Protein AF-A0A845ZLM8-F1 (afdb_monomer)

pLDDT: mean 96.22, std 3.44, range [77.62, 98.69]

Sequence (94 aa):
EVFGSAGNIAVSNNTPHRAVLSDADGVHGALPLHFFLERYMDAYVAEMEAFIQAIAHDGPVPATGLDGRIPVVMGLAAWQSHRENRPVKLSEIA

Mean predicted aligned error: 3.94 Å

Nearest PDB structures (foldseek):
  3ezy-assembly1_B  TM=9.313E-01  e=1.778E-05  Thermotoga maritima
  3ezy-assembly1_C  TM=9.359E-01  e=2.337E-05  Thermotoga maritima
  4hkt-assembly1_D  TM=9.231E-01  e=2.777E-03  Sinorhizobium meliloti 1021
  4l8v-assembly1_A  TM=7.742E-01  e=1.207E+00  Bacillus subtilis subsp. subtilis str. 168
  6vmz-assembly1_F  TM=3.035E-01  e=5.416E+00  Influenza A virus (A/chicken/Vietnam/30/2003(H5N1))

Foldseek 3Di:
DDADPVGDDDDDADFPDADWDQDPVGIDGGDGDDDVCVRCVVVVVVQVVQVVVCVVVVHDRPADVVNVVVVVLVVVQVVVCVVVVHHGDSVVGD

Structure (mmCIF, N/CA/C/O backbone):
data_AF-A0A845ZLM8-F1
#
_entry.id   AF-A0A845ZLM8-F1
#
loop_
_atom_site.group_PDB
_atom_site.id
_atom_site.type_symbol
_atom_site.label_atom_id
_atom_site.label_alt_id
_atom_site.label_comp_id
_atom_site.label_asym_id
_atom_site.label_entity_id
_atom_site.label_seq_id
_atom_site.pdbx_PDB_ins_code
_atom_site.Cartn_x
_atom_site.Cartn_y
_atom_site.Cartn_z
_atom_site.occupancy
_atom_site.B_iso_or_equiv
_atom_site.auth_seq_id
_atom_site.auth_comp_id
_atom_site.auth_asym_id
_atom_site.auth_atom_id
_atom_site.pdbx_PDB_model_num
ATOM 1 N N . GLU A 1 1 ? -0.857 8.202 -4.463 1.00 96.25 1 GLU A N 1
ATOM 2 C CA . GLU A 1 1 ? -0.495 9.632 -4.440 1.00 96.25 1 GLU A CA 1
ATOM 3 C C . GLU A 1 1 ? -0.842 10.184 -3.070 1.00 96.25 1 GLU A C 1
ATOM 5 O O . GLU A 1 1 ? -1.869 9.788 -2.527 1.00 96.25 1 GLU A O 1
ATOM 10 N N . VAL A 1 2 ? 0.007 11.039 -2.506 1.00 97.81 2 VAL A N 1
ATOM 11 C CA . VAL A 1 2 ? -0.266 11.762 -1.262 1.00 97.81 2 VAL A CA 1
ATOM 12 C C . VAL A 1 2 ? 0.095 13.226 -1.487 1.00 97.81 2 VAL A C 1
ATOM 14 O O . VAL A 1 2 ? 1.266 13.559 -1.658 1.00 97.81 2 VAL A O 1
ATOM 17 N N . PHE A 1 3 ? -0.920 14.089 -1.486 1.00 98.19 3 PHE A N 1
ATOM 18 C CA . PHE A 1 3 ? -0.780 15.542 -1.568 1.00 98.19 3 PHE A CA 1
ATOM 19 C C . PHE A 1 3 ? -0.919 16.162 -0.174 1.00 98.19 3 PHE A C 1
ATOM 21 O O . PHE A 1 3 ? -1.843 15.833 0.569 1.00 98.19 3 PHE A O 1
ATOM 28 N N . GLY A 1 4 ? -0.005 17.063 0.181 1.00 98.06 4 GLY A N 1
ATOM 29 C CA . GLY A 1 4 ? 0.036 17.735 1.475 1.00 98.06 4 GLY A CA 1
ATOM 30 C C . GLY A 1 4 ? 0.534 19.175 1.372 1.00 98.06 4 GLY A C 1
ATOM 31 O O . GLY A 1 4 ? 0.909 19.658 0.306 1.00 98.06 4 GLY A O 1
ATOM 32 N N . SER A 1 5 ? 0.561 19.872 2.510 1.00 98.06 5 SER A N 1
ATOM 33 C CA . SER A 1 5 ? 0.889 21.306 2.582 1.00 98.06 5 SER A CA 1
ATOM 34 C C . SER A 1 5 ? 2.271 21.673 2.032 1.00 98.06 5 SER A C 1
ATOM 36 O O . SER A 1 5 ? 2.473 22.809 1.616 1.00 98.06 5 SER A O 1
ATOM 38 N N . ALA A 1 6 ? 3.211 20.726 2.020 1.00 97.94 6 ALA A N 1
ATOM 39 C CA . ALA A 1 6 ? 4.578 20.921 1.545 1.00 97.94 6 ALA A CA 1
ATOM 40 C C . ALA A 1 6 ? 4.850 20.321 0.150 1.00 97.94 6 ALA A C 1
ATOM 42 O O . ALA A 1 6 ? 5.983 20.389 -0.321 1.00 97.94 6 ALA A O 1
ATOM 43 N N . GLY A 1 7 ? 3.854 19.721 -0.511 1.00 98.06 7 GLY A N 1
ATOM 44 C CA . GLY A 1 7 ? 4.023 19.128 -1.840 1.00 98.06 7 GLY A CA 1
ATOM 45 C C . GLY A 1 7 ? 3.290 17.801 -2.032 1.00 98.06 7 GLY A C 1
ATOM 46 O O . GLY A 1 7 ? 2.327 17.493 -1.336 1.00 98.06 7 GLY A O 1
ATOM 47 N N . ASN A 1 8 ? 3.746 17.020 -3.010 1.00 98.25 8 ASN A N 1
ATOM 48 C CA . ASN A 1 8 ? 3.130 15.764 -3.436 1.00 98.25 8 ASN A CA 1
ATOM 49 C C . ASN A 1 8 ? 4.191 14.666 -3.579 1.00 98.25 8 ASN A C 1
ATOM 51 O O . ASN A 1 8 ? 5.279 14.929 -4.094 1.00 98.25 8 ASN A O 1
ATOM 55 N N . ILE A 1 9 ? 3.846 13.439 -3.184 1.00 98.25 9 ILE A N 1
ATOM 56 C CA . ILE A 1 9 ? 4.552 12.225 -3.597 1.00 98.25 9 ILE A CA 1
ATOM 57 C C . ILE A 1 9 ? 3.613 11.232 -4.300 1.00 98.25 9 ILE A C 1
ATOM 59 O O . ILE A 1 9 ? 2.522 10.899 -3.824 1.00 98.25 9 ILE A O 1
ATOM 63 N N . ALA A 1 10 ? 4.077 10.687 -5.424 1.00 97.94 10 ALA A N 1
ATOM 64 C CA . ALA A 1 10 ? 3.397 9.643 -6.179 1.00 97.94 10 ALA A CA 1
ATOM 65 C C . ALA A 1 10 ? 4.371 8.517 -6.541 1.00 97.94 10 ALA A C 1
ATOM 67 O O . ALA A 1 10 ? 5.556 8.752 -6.770 1.00 97.94 10 ALA A O 1
ATOM 68 N N . VAL A 1 11 ? 3.851 7.290 -6.604 1.00 96.19 11 VAL A N 1
ATOM 69 C CA . VAL A 1 11 ? 4.589 6.102 -7.044 1.00 96.19 11 VAL A CA 1
ATOM 70 C C . VAL A 1 11 ? 3.894 5.575 -8.291 1.00 96.19 11 VAL A C 1
ATOM 72 O O . VAL A 1 11 ? 2.722 5.202 -8.234 1.00 96.19 11 VAL A O 1
ATOM 75 N N . SER A 1 12 ? 4.603 5.590 -9.416 1.00 94.94 12 SER A N 1
ATOM 76 C CA . SER A 1 12 ? 4.092 5.106 -10.701 1.00 94.94 12 SER A CA 1
ATOM 77 C C . SER A 1 12 ? 4.088 3.577 -10.772 1.00 94.94 12 SER A C 1
ATOM 79 O O . SER A 1 12 ? 4.744 2.899 -9.981 1.00 94.94 12 SER A O 1
ATOM 81 N N . ASN A 1 13 ? 3.363 3.025 -11.747 1.00 93.75 13 ASN A N 1
ATOM 82 C CA . ASN A 1 13 ? 3.399 1.591 -12.021 1.00 93.75 13 ASN A CA 1
ATOM 83 C C . ASN A 1 13 ? 4.807 1.118 -12.400 1.00 93.75 13 ASN A C 1
ATOM 85 O O . ASN A 1 13 ? 5.532 1.800 -13.124 1.00 93.75 13 ASN A O 1
ATOM 89 N N . ASN A 1 14 ? 5.147 -0.094 -11.960 1.00 93.00 14 ASN A N 1
ATOM 90 C CA . ASN A 1 14 ? 6.345 -0.783 -12.418 1.00 93.00 14 ASN A CA 1
ATOM 91 C C . ASN A 1 14 ? 6.113 -1.307 -13.834 1.00 93.00 14 ASN A C 1
ATOM 93 O O . ASN A 1 14 ? 5.076 -1.913 -14.113 1.00 93.00 14 ASN A O 1
ATOM 97 N N . THR A 1 15 ? 7.104 -1.124 -14.695 1.00 94.62 15 THR A N 1
ATOM 98 C CA . THR A 1 15 ? 7.152 -1.688 -16.041 1.00 94.62 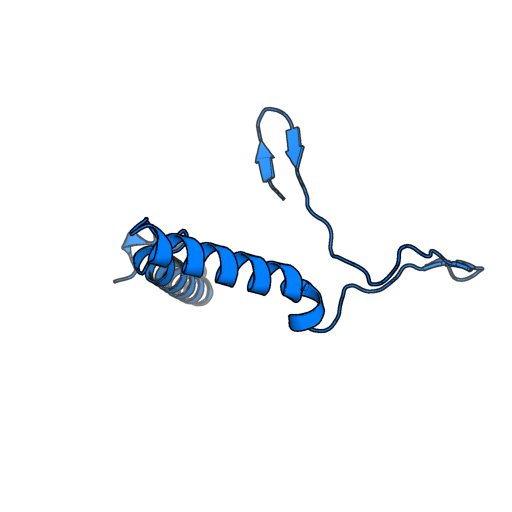15 THR A CA 1
ATOM 99 C C . THR A 1 15 ? 8.352 -2.633 -16.155 1.00 94.62 15 THR A C 1
ATOM 101 O O . THR A 1 15 ? 9.356 -2.426 -15.467 1.00 94.62 15 THR A O 1
ATOM 104 N N . PRO A 1 16 ? 8.294 -3.661 -17.019 1.00 93.31 16 PRO A N 1
ATOM 105 C CA . PRO A 1 16 ? 9.392 -4.619 -17.180 1.00 93.31 16 PRO A CA 1
ATOM 106 C C . PRO A 1 16 ? 10.667 -3.975 -17.743 1.00 93.31 16 PRO A C 1
ATOM 108 O O . PRO A 1 16 ? 11.771 -4.460 -17.515 1.00 93.31 16 PRO A O 1
ATOM 111 N N . HIS A 1 17 ? 10.531 -2.870 -18.477 1.00 93.25 17 HIS A N 1
ATOM 112 C CA . HIS A 1 17 ? 11.646 -2.086 -18.993 1.00 93.25 17 HIS A CA 1
ATOM 113 C C . HIS A 1 17 ? 11.270 -0.609 -19.134 1.00 93.25 17 HIS A C 1
ATOM 115 O O . HIS A 1 17 ? 10.102 -0.226 -19.039 1.00 93.25 17 HIS A O 1
ATOM 121 N N . ARG A 1 18 ? 12.282 0.225 -19.399 1.00 95.69 18 ARG A N 1
ATOM 122 C CA . ARG A 1 18 ? 12.142 1.676 -19.625 1.00 95.69 18 ARG A CA 1
ATOM 123 C C . ARG A 1 18 ? 12.294 2.095 -21.089 1.00 95.69 18 ARG A C 1
ATOM 125 O O . ARG A 1 18 ? 12.406 3.283 -21.366 1.00 95.69 18 ARG A O 1
ATOM 132 N N . ALA A 1 19 ? 12.350 1.134 -22.013 1.00 97.00 19 ALA A N 1
ATOM 133 C CA . ALA A 1 19 ? 12.421 1.440 -23.438 1.00 97.00 19 ALA A CA 1
ATOM 134 C C . ALA A 1 19 ? 11.207 2.265 -23.892 1.00 97.00 19 ALA A C 1
ATOM 136 O O . ALA A 1 19 ? 10.080 2.005 -23.464 1.00 97.00 19 ALA A O 1
ATOM 137 N N . VAL A 1 20 ? 11.478 3.229 -24.768 1.00 97.62 20 VAL A N 1
ATOM 138 C CA . VAL A 1 20 ? 10.493 4.085 -25.425 1.00 97.62 20 VAL A CA 1
ATOM 139 C C . VAL A 1 20 ? 10.723 3.974 -26.926 1.00 97.62 20 VAL A C 1
ATOM 141 O O . VAL A 1 20 ? 11.860 4.111 -27.381 1.00 97.62 20 VAL A O 1
ATOM 144 N N . LEU A 1 21 ? 9.657 3.715 -27.678 1.00 97.75 21 LEU A N 1
ATOM 145 C CA . LEU A 1 21 ? 9.662 3.736 -29.138 1.00 97.75 21 LEU A CA 1
ATOM 146 C C . LEU A 1 21 ? 8.938 4.996 -29.607 1.00 97.75 21 LEU A C 1
ATOM 148 O O . LEU A 1 21 ? 7.807 5.232 -29.197 1.00 97.75 21 LEU A O 1
ATOM 152 N N . SER A 1 22 ?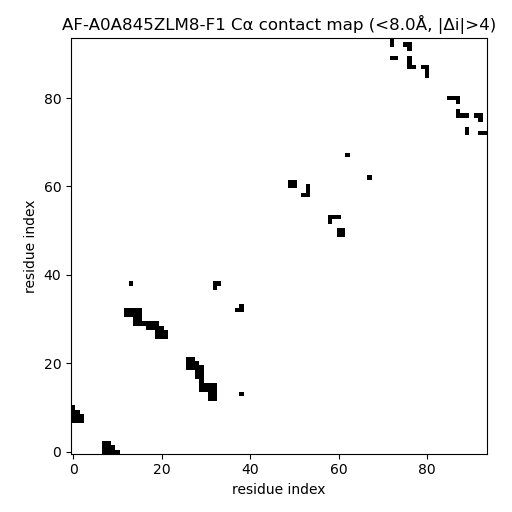 9.579 5.767 -30.480 1.00 98.31 22 SER A N 1
ATOM 153 C CA . SER A 1 22 ? 8.947 6.890 -31.171 1.00 98.31 22 SER A CA 1
ATOM 154 C C . SER A 1 22 ? 8.882 6.575 -32.660 1.00 98.31 22 SER A C 1
ATOM 156 O O . SER A 1 22 ? 9.925 6.401 -33.293 1.00 98.31 22 SER A O 1
ATOM 158 N N . ASP A 1 23 ? 7.676 6.504 -33.211 1.00 98.00 23 ASP A N 1
ATOM 159 C CA . ASP A 1 23 ? 7.420 6.247 -34.629 1.00 98.00 23 ASP A CA 1
ATOM 160 C C . ASP A 1 23 ? 6.389 7.239 -35.197 1.00 98.00 23 ASP A C 1
ATOM 162 O O . ASP A 1 23 ? 6.065 8.249 -34.570 1.00 98.00 23 ASP A O 1
ATOM 166 N N . ALA A 1 24 ? 5.928 7.001 -36.427 1.00 98.25 24 ALA A N 1
ATOM 167 C CA . ALA A 1 24 ? 4.951 7.867 -37.084 1.00 98.25 24 ALA A CA 1
ATOM 168 C C . ALA A 1 24 ? 3.574 7.866 -36.391 1.00 98.25 24 ALA A C 1
ATOM 170 O O . ALA A 1 24 ? 2.808 8.810 -36.584 1.00 98.25 24 ALA A O 1
ATOM 171 N N . ASP A 1 25 ? 3.280 6.843 -35.585 1.00 97.88 25 ASP A N 1
ATOM 172 C CA . ASP A 1 25 ? 1.989 6.635 -34.931 1.00 97.88 25 ASP A CA 1
ATOM 173 C C . ASP A 1 25 ? 1.987 7.113 -33.467 1.00 97.88 25 ASP A C 1
ATOM 175 O O . ASP A 1 25 ? 0.920 7.317 -32.884 1.00 97.88 25 ASP A O 1
ATOM 179 N N . GLY A 1 26 ? 3.160 7.347 -32.865 1.00 98.00 26 GLY A N 1
ATOM 180 C CA . GLY A 1 26 ? 3.269 8.018 -31.573 1.00 98.00 26 GLY A CA 1
ATOM 181 C C . GLY A 1 26 ? 4.496 7.645 -30.746 1.00 98.00 26 GLY A C 1
ATOM 182 O O . GLY A 1 26 ? 5.542 7.251 -31.258 1.00 98.00 26 GLY A O 1
ATOM 183 N N . VAL A 1 27 ? 4.354 7.826 -29.429 1.00 97.31 27 VAL A N 1
ATOM 184 C CA . VAL A 1 27 ? 5.360 7.476 -28.420 1.00 97.31 27 VAL A CA 1
ATOM 185 C C . VAL A 1 27 ? 4.820 6.332 -27.573 1.00 97.31 27 VAL A C 1
ATOM 187 O O . VAL A 1 27 ? 3.813 6.482 -26.880 1.00 97.31 27 VAL A O 1
ATOM 190 N N . HIS A 1 28 ? 5.513 5.201 -27.606 1.00 97.25 28 HIS A N 1
ATOM 191 C CA . HIS A 1 28 ? 5.081 3.945 -27.007 1.00 97.25 28 HIS A CA 1
ATOM 192 C C . HIS A 1 28 ? 6.013 3.551 -25.867 1.00 97.25 28 HIS A C 1
ATOM 194 O O . HIS A 1 28 ? 7.238 3.583 -26.006 1.00 97.25 28 HIS A O 1
ATOM 200 N N . GLY A 1 29 ? 5.427 3.160 -24.739 1.00 96.38 29 GLY A N 1
ATOM 201 C CA . GLY A 1 29 ? 6.141 2.667 -23.567 1.00 96.38 29 GLY A CA 1
ATOM 202 C C . GLY A 1 29 ? 5.702 1.259 -23.186 1.00 96.38 29 GLY A C 1
ATOM 203 O O . GLY A 1 29 ? 4.701 0.736 -23.675 1.00 96.38 29 GLY A O 1
ATOM 204 N N . ALA A 1 30 ? 6.458 0.648 -22.281 1.00 95.25 30 ALA A N 1
ATOM 205 C CA . ALA A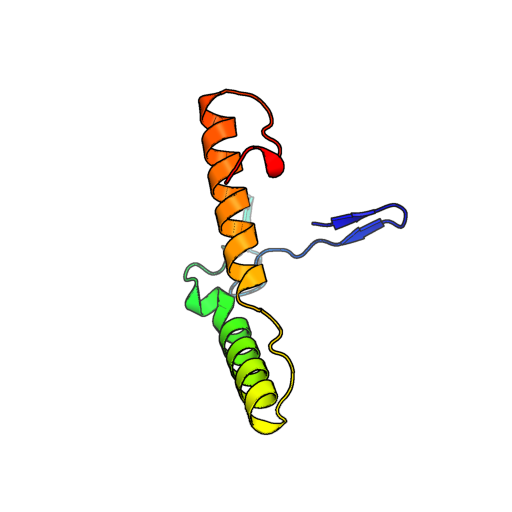 1 30 ? 6.103 -0.641 -21.711 1.00 95.25 30 ALA A CA 1
ATOM 206 C C . ALA A 1 30 ? 4.775 -0.578 -20.938 1.00 95.25 30 ALA A C 1
ATOM 208 O O . ALA A 1 30 ? 4.510 0.379 -20.208 1.00 95.25 30 ALA A O 1
ATOM 209 N N . LEU A 1 31 ? 3.982 -1.644 -21.040 1.00 94.62 31 LEU A N 1
ATOM 210 C CA . LEU A 1 31 ? 2.823 -1.845 -20.175 1.00 94.62 31 LEU A CA 1
ATOM 211 C C . LEU A 1 31 ? 3.269 -2.131 -18.727 1.00 94.62 31 LEU A C 1
ATOM 213 O O . LEU A 1 31 ? 4.390 -2.608 -18.511 1.00 94.62 31 LEU A O 1
ATOM 217 N N . PRO A 1 32 ? 2.412 -1.866 -17.723 1.00 94.31 32 PRO A N 1
ATOM 218 C CA . PRO A 1 32 ? 2.659 -2.306 -16.355 1.00 94.31 32 PRO A CA 1
ATOM 219 C C . PRO A 1 32 ? 2.896 -3.818 -16.261 1.00 94.31 32 PRO A C 1
ATOM 221 O O . PRO A 1 32 ? 2.405 -4.581 -17.093 1.00 94.31 32 PRO A O 1
ATOM 224 N N . LEU A 1 33 ? 3.608 -4.252 -15.217 1.00 91.75 33 LEU A N 1
ATOM 225 C CA . LEU A 1 33 ? 3.733 -5.676 -14.889 1.00 91.75 33 LEU A CA 1
ATOM 226 C C . LEU A 1 33 ? 2.343 -6.322 -14.797 1.00 91.75 33 LEU A C 1
ATOM 228 O O . LEU A 1 33 ? 1.470 -5.830 -14.080 1.00 91.75 33 LEU A O 1
ATOM 232 N N . HIS A 1 34 ? 2.148 -7.402 -15.551 1.00 84.69 34 HIS A N 1
ATOM 233 C CA . HIS A 1 34 ? 0.830 -7.992 -15.771 1.00 84.69 34 HIS A CA 1
ATOM 234 C C . HIS A 1 34 ? 0.404 -8.902 -14.617 1.00 84.69 34 HIS A C 1
ATOM 236 O O . HIS A 1 34 ? -0.757 -8.885 -14.209 1.00 84.69 34 HIS A O 1
ATOM 242 N N . PHE A 1 35 ? 1.329 -9.707 -14.086 1.00 89.38 35 PHE A N 1
ATOM 243 C CA . PHE A 1 35 ? 1.004 -10.688 -13.060 1.00 89.38 35 PHE A CA 1
ATOM 244 C C . PHE A 1 35 ? 1.364 -10.188 -11.661 1.00 89.38 35 PHE A C 1
ATOM 246 O O . PHE A 1 35 ? 2.439 -9.635 -11.428 1.00 89.38 35 PHE A O 1
ATOM 253 N N . PHE A 1 36 ? 0.463 -10.396 -10.699 1.00 86.00 36 PHE A N 1
ATOM 254 C CA . PHE A 1 36 ? 0.630 -9.856 -9.349 1.00 86.00 36 PHE A CA 1
ATOM 255 C C . PHE A 1 36 ? 1.888 -10.394 -8.653 1.00 86.00 36 PHE A C 1
ATOM 257 O O . PHE A 1 36 ? 2.533 -9.641 -7.931 1.00 86.00 36 PHE A O 1
ATOM 264 N N . LEU A 1 37 ? 2.278 -11.654 -8.903 1.00 85.88 37 LEU A N 1
ATOM 265 C CA . LEU A 1 37 ? 3.517 -12.201 -8.342 1.00 85.88 37 LEU A CA 1
ATOM 266 C C . LEU A 1 37 ? 4.743 -11.462 -8.873 1.00 85.88 37 LEU A C 1
ATOM 268 O O . LEU A 1 37 ? 5.614 -11.112 -8.091 1.00 85.88 37 LEU A O 1
ATOM 272 N N . GLU A 1 38 ? 4.800 -11.155 -10.169 1.00 86.06 38 GLU A N 1
ATOM 273 C CA . GLU A 1 38 ? 5.905 -10.373 -10.742 1.00 86.06 38 GLU A CA 1
ATOM 274 C C . GLU A 1 38 ? 5.935 -8.959 -10.158 1.00 86.06 38 GLU A C 1
ATOM 276 O O . GLU A 1 38 ? 6.996 -8.397 -9.900 1.00 86.06 38 GLU A O 1
ATOM 281 N N . ARG A 1 39 ? 4.755 -8.382 -9.909 1.00 92.75 39 ARG A N 1
ATOM 282 C CA . ARG A 1 39 ? 4.626 -7.044 -9.334 1.00 92.75 39 ARG A CA 1
ATOM 283 C C . ARG A 1 39 ? 5.013 -6.977 -7.856 1.00 92.75 39 ARG A C 1
ATOM 285 O O . ARG A 1 39 ? 5.490 -5.923 -7.428 1.00 92.75 39 ARG A O 1
ATOM 292 N N . TYR A 1 40 ? 4.761 -8.033 -7.086 1.00 95.88 40 TYR A N 1
ATOM 293 C CA . TYR A 1 40 ? 4.828 -8.016 -5.622 1.00 95.88 40 TYR A CA 1
ATOM 294 C C . TYR A 1 40 ? 5.773 -9.061 -5.020 1.00 95.88 40 TYR A C 1
ATOM 296 O O . TYR A 1 40 ? 5.758 -9.235 -3.807 1.00 95.88 40 TYR A O 1
ATOM 304 N N . MET A 1 41 ? 6.625 -9.718 -5.815 1.00 94.31 41 MET A N 1
ATOM 305 C CA . MET A 1 41 ? 7.595 -10.697 -5.302 1.00 94.31 41 MET A CA 1
ATOM 306 C C . MET A 1 41 ? 8.437 -10.114 -4.162 1.00 94.31 41 MET A C 1
ATOM 308 O O . MET A 1 41 ? 8.488 -10.688 -3.078 1.00 94.31 41 MET A O 1
ATOM 312 N N . ASP A 1 42 ? 9.004 -8.924 -4.372 1.00 94.94 42 ASP A N 1
ATOM 313 C CA . ASP A 1 42 ? 9.803 -8.231 -3.355 1.00 94.94 42 ASP A CA 1
ATOM 314 C C . ASP A 1 42 ? 8.979 -7.893 -2.103 1.00 94.94 42 ASP A C 1
ATOM 316 O O . ASP A 1 42 ? 9.497 -7.916 -0.990 1.00 94.94 42 ASP A O 1
ATOM 320 N N . ALA A 1 43 ? 7.680 -7.614 -2.266 1.00 96.31 43 ALA A N 1
ATOM 321 C CA . ALA A 1 43 ? 6.789 -7.340 -1.144 1.00 96.31 43 ALA A CA 1
ATOM 322 C C . ALA A 1 43 ? 6.521 -8.604 -0.312 1.00 96.31 43 ALA A C 1
ATOM 324 O O . ALA A 1 43 ? 6.556 -8.526 0.911 1.00 96.31 43 ALA A O 1
ATOM 325 N N . TYR A 1 44 ? 6.320 -9.763 -0.951 1.00 96.00 44 TYR A N 1
ATOM 326 C CA . TYR A 1 44 ? 6.174 -11.042 -0.246 1.00 96.00 44 TYR A CA 1
ATOM 327 C C . TYR A 1 44 ? 7.454 -11.450 0.485 1.00 96.00 44 TYR A C 1
ATOM 329 O O . TYR A 1 44 ? 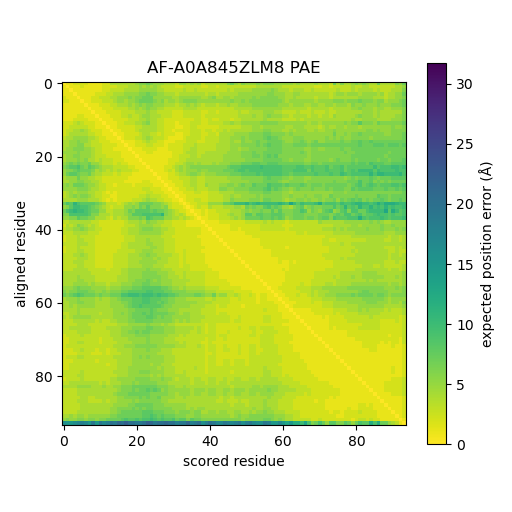7.387 -11.944 1.609 1.00 96.00 44 TYR A O 1
ATOM 337 N N . VAL A 1 45 ? 8.622 -11.226 -0.126 1.00 97.38 45 VAL A N 1
ATOM 338 C CA . VAL A 1 45 ? 9.914 -11.457 0.537 1.00 97.38 45 VAL A CA 1
ATOM 339 C C . VAL A 1 45 ? 10.028 -10.578 1.783 1.00 97.38 45 VAL A C 1
ATOM 341 O O . VAL A 1 45 ? 10.256 -11.102 2.871 1.00 97.38 45 VAL A O 1
ATOM 344 N N . ALA A 1 46 ? 9.781 -9.272 1.653 1.00 97.62 46 ALA A N 1
ATOM 345 C CA . ALA A 1 46 ? 9.853 -8.335 2.772 1.00 97.62 46 ALA A CA 1
ATOM 346 C C . ALA A 1 46 ? 8.830 -8.646 3.883 1.00 97.62 46 ALA A C 1
ATOM 348 O O . ALA A 1 46 ? 9.146 -8.535 5.067 1.00 97.62 46 ALA A O 1
ATOM 349 N N . GLU A 1 47 ? 7.611 -9.058 3.523 1.00 97.69 47 GLU A N 1
ATOM 350 C CA . GLU A 1 47 ? 6.580 -9.487 4.476 1.00 97.69 47 GLU A CA 1
ATOM 351 C C . GLU A 1 47 ? 7.040 -10.708 5.282 1.00 97.69 47 GLU A C 1
ATOM 353 O O . GLU A 1 47 ? 6.979 -10.702 6.515 1.00 97.69 47 GLU A O 1
ATOM 358 N N . MET A 1 48 ? 7.551 -11.736 4.599 1.00 97.75 48 MET A N 1
ATOM 359 C CA . MET A 1 48 ? 8.038 -12.956 5.242 1.00 97.75 48 MET A CA 1
ATOM 360 C C . MET A 1 48 ? 9.247 -12.689 6.136 1.00 97.75 48 MET A C 1
ATOM 362 O O . MET A 1 48 ? 9.301 -13.202 7.254 1.00 97.75 48 MET A O 1
ATOM 366 N N . GLU A 1 49 ? 10.193 -11.865 5.683 1.00 97.88 49 GLU A N 1
ATOM 367 C CA . GLU A 1 49 ? 11.327 -11.428 6.499 1.00 97.88 49 GLU A CA 1
ATOM 368 C C . GLU A 1 49 ? 10.846 -10.731 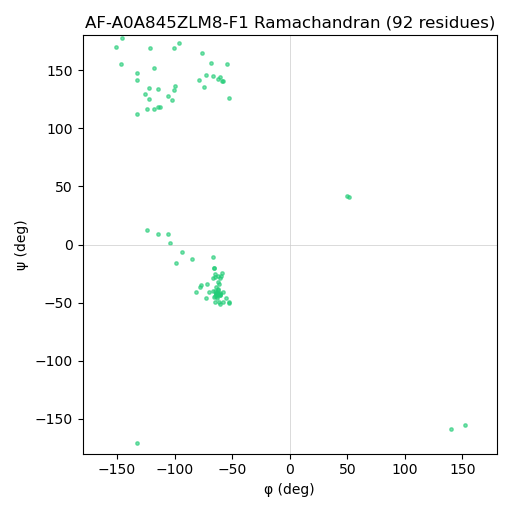7.772 1.00 97.88 49 GLU A C 1
ATOM 370 O O . GLU A 1 49 ? 11.260 -11.108 8.868 1.00 97.88 49 GLU A O 1
ATOM 375 N N . ALA A 1 50 ? 9.927 -9.769 7.657 1.00 97.88 50 ALA A N 1
ATOM 376 C CA . ALA A 1 50 ? 9.409 -9.039 8.808 1.00 97.88 50 ALA A CA 1
ATOM 377 C C . ALA A 1 50 ? 8.681 -9.956 9.805 1.00 97.88 50 ALA A C 1
ATOM 379 O O . ALA A 1 50 ? 8.850 -9.815 11.017 1.00 97.88 50 ALA A O 1
ATOM 380 N N . PHE A 1 51 ? 7.915 -10.931 9.311 1.00 97.75 51 PHE A N 1
ATOM 381 C CA . PHE A 1 51 ? 7.245 -11.916 10.157 1.00 97.75 51 PHE A CA 1
ATOM 382 C C . PHE A 1 51 ? 8.238 -12.826 10.894 1.00 97.75 51 PHE A C 1
ATOM 384 O O . PHE A 1 51 ? 8.117 -13.029 12.103 1.00 97.75 51 PHE A O 1
ATOM 391 N N . ILE A 1 52 ? 9.260 -13.330 10.194 1.00 98.12 52 ILE A N 1
ATOM 392 C CA . ILE A 1 52 ? 10.323 -14.147 10.794 1.00 98.12 52 ILE A CA 1
ATOM 393 C C . ILE A 1 52 ? 11.071 -13.350 11.867 1.00 98.12 52 ILE A C 1
ATOM 395 O O . ILE A 1 52 ? 11.345 -13.881 12.942 1.00 98.12 52 ILE A O 1
ATOM 399 N N . GLN A 1 53 ? 11.370 -12.074 11.607 1.00 98.12 53 GLN A N 1
ATOM 400 C CA . GLN A 1 53 ? 12.028 -11.196 12.575 1.00 98.12 53 GLN A CA 1
ATOM 401 C C . GLN A 1 53 ? 11.188 -10.992 13.838 1.00 98.12 53 GLN A C 1
ATOM 403 O O . GLN A 1 53 ? 11.739 -11.055 14.938 1.00 98.12 53 GLN A O 1
ATOM 408 N N . ALA A 1 54 ? 9.873 -10.799 13.689 1.00 98.12 54 ALA A N 1
ATOM 409 C CA . ALA A 1 54 ? 8.954 -10.677 14.818 1.00 98.12 54 ALA A CA 1
ATOM 410 C C . ALA A 1 54 ? 8.949 -11.949 15.682 1.00 98.12 54 ALA A C 1
ATOM 412 O O . ALA A 1 54 ? 9.048 -11.853 16.901 1.00 98.12 54 ALA A O 1
ATOM 413 N N . ILE A 1 55 ? 8.934 -13.138 15.067 1.00 97.88 55 ILE A N 1
ATOM 414 C CA . ILE A 1 55 ? 9.016 -14.412 15.801 1.00 97.88 55 ILE A CA 1
ATOM 415 C C . ILE A 1 55 ? 10.365 -14.561 16.512 1.00 97.88 55 ILE A C 1
ATOM 417 O O . ILE A 1 55 ? 10.406 -14.889 17.695 1.00 97.88 55 ILE A O 1
ATOM 421 N N . ALA A 1 56 ? 11.471 -14.343 15.798 1.00 98.44 56 ALA A N 1
ATOM 422 C CA . ALA A 1 56 ? 12.816 -14.603 16.310 1.00 98.44 56 ALA A CA 1
ATOM 423 C C . ALA A 1 56 ? 13.176 -13.742 17.532 1.00 98.44 56 ALA A C 1
ATOM 425 O O . ALA A 1 56 ? 13.990 -14.158 18.355 1.00 98.44 56 ALA A O 1
ATOM 426 N N . HIS A 1 57 ? 12.569 -12.5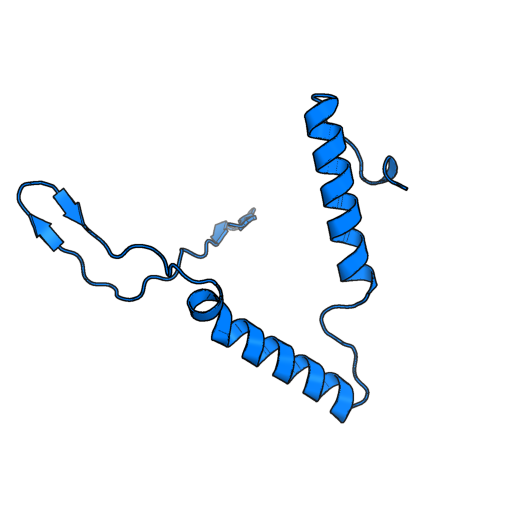60 17.647 1.00 97.94 57 HIS A N 1
ATOM 427 C CA . HIS A 1 57 ? 12.864 -11.583 18.694 1.00 97.94 57 HIS A CA 1
ATOM 428 C C . HIS A 1 57 ? 11.699 -11.342 19.660 1.00 97.94 57 HIS A C 1
ATOM 430 O O . HIS A 1 57 ? 11.782 -10.409 20.455 1.00 97.94 57 HIS A O 1
ATOM 436 N N . ASP 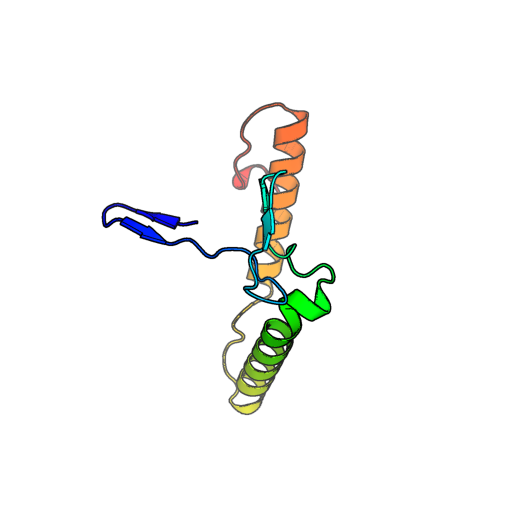A 1 58 ? 10.629 -12.145 19.590 1.00 97.00 58 ASP A N 1
ATOM 437 C CA . ASP A 1 58 ? 9.396 -11.949 20.371 1.00 97.00 58 ASP A CA 1
ATOM 438 C C . ASP A 1 58 ? 8.858 -10.501 20.265 1.00 97.00 58 ASP A C 1
ATOM 440 O O . ASP A 1 58 ? 8.497 -9.844 21.242 1.00 97.00 58 ASP A O 1
ATOM 444 N N . GLY A 1 59 ? 8.900 -9.962 19.042 1.00 95.88 59 GLY A N 1
ATOM 445 C CA . GLY A 1 59 ? 8.556 -8.582 18.709 1.00 95.88 59 GLY A CA 1
ATOM 446 C C . GLY A 1 59 ? 7.151 -8.428 18.116 1.00 95.88 59 GLY A C 1
ATOM 447 O O . GLY A 1 59 ? 6.506 -9.408 17.739 1.00 95.88 59 GLY A O 1
ATOM 448 N N . PRO A 1 60 ? 6.652 -7.184 17.987 1.00 95.56 60 PRO A N 1
ATOM 449 C CA . PRO A 1 60 ? 5.362 -6.936 17.355 1.00 95.56 60 PRO A CA 1
ATOM 450 C C . PRO A 1 60 ? 5.401 -7.278 15.861 1.00 95.56 60 PRO A C 1
ATOM 452 O O . PRO A 1 60 ? 6.389 -7.019 15.174 1.00 95.56 60 PRO A O 1
ATOM 455 N N . VAL A 1 61 ? 4.287 -7.797 15.340 1.00 96.12 61 VAL A N 1
ATOM 456 C CA . VA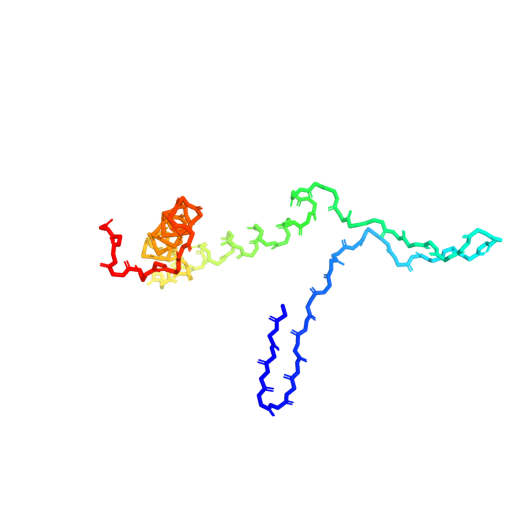L A 1 61 ? 4.098 -7.950 13.892 1.00 96.12 61 VAL A CA 1
ATOM 457 C C . VAL A 1 61 ? 3.705 -6.607 13.257 1.00 96.12 61 VAL A C 1
ATOM 459 O O . VAL A 1 61 ? 2.912 -5.875 13.853 1.00 96.12 61 VAL A O 1
ATOM 462 N N . PRO A 1 62 ? 4.204 -6.270 12.050 1.00 94.81 62 PRO A N 1
ATOM 463 C CA . PRO A 1 62 ? 3.873 -5.001 11.391 1.00 94.81 62 PRO A CA 1
ATOM 464 C C . PRO A 1 62 ? 2.397 -4.856 11.002 1.00 94.81 62 PRO A C 1
ATOM 466 O O . PRO A 1 62 ? 1.897 -3.738 10.922 1.00 94.81 62 PRO A O 1
ATOM 469 N N . ALA A 1 63 ? 1.717 -5.977 10.746 1.00 96.12 63 ALA A N 1
ATOM 470 C CA . ALA A 1 63 ? 0.293 -6.037 10.446 1.00 96.12 63 ALA A CA 1
ATOM 471 C C . ALA A 1 63 ? -0.386 -6.984 11.440 1.00 96.12 63 ALA A C 1
ATOM 473 O O . ALA A 1 63 ? -0.078 -8.175 11.505 1.00 96.12 63 ALA A O 1
ATOM 474 N N . THR A 1 64 ? -1.291 -6.442 12.244 1.00 96.44 64 THR A N 1
ATOM 475 C CA . THR A 1 64 ? -1.997 -7.168 13.301 1.00 96.44 64 THR A CA 1
ATOM 476 C C . THR A 1 64 ? -3.366 -7.660 12.827 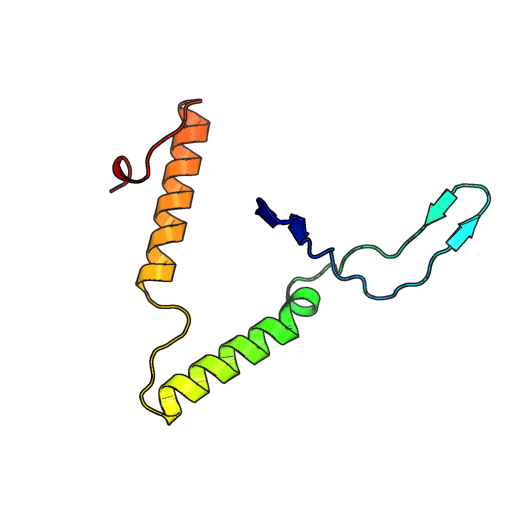1.00 96.44 64 THR A C 1
ATOM 478 O O . THR A 1 64 ? -3.868 -7.282 11.769 1.00 96.44 64 THR A O 1
ATOM 481 N N . GLY A 1 65 ? -4.047 -8.460 13.653 1.00 96.06 65 GLY A N 1
ATOM 482 C CA . GLY A 1 65 ? -5.432 -8.855 13.374 1.00 96.06 65 GLY A CA 1
ATOM 483 C C . GLY A 1 65 ? -6.404 -7.669 13.288 1.00 96.06 65 GLY A C 1
ATOM 484 O O . GLY A 1 65 ? -7.384 -7.728 12.543 1.00 96.06 65 GLY A O 1
ATOM 485 N N . LEU A 1 66 ? -6.126 -6.566 13.996 1.00 96.56 66 LEU A N 1
ATOM 486 C CA . LEU A 1 66 ? -6.932 -5.349 13.898 1.00 96.56 66 LEU A CA 1
ATOM 487 C C . LEU A 1 66 ? -6.805 -4.711 12.508 1.00 96.56 66 LEU A C 1
ATOM 489 O O . LEU A 1 66 ? -7.817 -4.309 11.929 1.00 96.56 66 LEU A O 1
ATOM 493 N N . ASP A 1 67 ? -5.593 -4.707 11.953 1.00 97.12 67 ASP A N 1
ATOM 494 C CA . ASP A 1 67 ? -5.309 -4.217 10.600 1.00 97.12 67 ASP A CA 1
ATOM 495 C C . ASP A 1 67 ? -5.971 -5.088 9.522 1.00 97.12 67 ASP A C 1
ATOM 497 O O . ASP A 1 67 ? -6.235 -4.609 8.424 1.00 97.12 67 ASP A O 1
ATOM 501 N N . GLY A 1 68 ? -6.332 -6.336 9.848 1.00 96.62 68 GLY A N 1
ATOM 502 C CA . GLY A 1 68 ? -7.198 -7.182 9.022 1.00 96.62 68 GLY A CA 1
ATOM 503 C C . GLY A 1 68 ? -8.693 -6.839 9.126 1.00 96.62 68 GLY A C 1
ATOM 504 O O . GLY A 1 68 ? -9.408 -6.882 8.126 1.00 96.62 68 GLY A O 1
ATOM 505 N N . ARG A 1 69 ? -9.194 -6.457 10.312 1.00 96.56 69 ARG A N 1
ATOM 506 C CA . ARG A 1 69 ? -10.621 -6.122 10.519 1.00 96.56 69 ARG A CA 1
ATOM 507 C C . ARG A 1 69 ? -11.004 -4.784 9.891 1.00 96.56 69 ARG A C 1
ATOM 509 O O . ARG A 1 69 ? -12.058 -4.677 9.267 1.00 96.56 69 ARG A O 1
ATOM 516 N N . ILE A 1 70 ? -10.188 -3.751 10.090 1.00 97.19 70 ILE A N 1
ATOM 517 C CA . ILE A 1 70 ? -10.475 -2.385 9.627 1.00 97.19 70 ILE A CA 1
ATOM 518 C C . ILE A 1 70 ? -10.822 -2.322 8.122 1.00 97.19 70 ILE A C 1
ATOM 520 O O . ILE A 1 70 ? -11.872 -1.762 7.797 1.00 97.19 70 ILE A O 1
ATOM 524 N N . PRO A 1 71 ? -10.039 -2.908 7.193 1.00 97.38 71 PRO A N 1
ATOM 525 C CA . PRO A 1 71 ? -10.357 -2.857 5.767 1.00 97.38 71 PRO A CA 1
ATOM 526 C C . PRO A 1 71 ? -11.628 -3.636 5.402 1.00 97.38 71 PRO A C 1
ATOM 528 O O . PRO A 1 71 ? -12.330 -3.232 4.478 1.00 97.38 71 PRO A O 1
ATOM 531 N N . VAL A 1 72 ? -11.987 -4.693 6.143 1.00 97.69 72 VAL A N 1
ATOM 532 C CA . VAL A 1 72 ? -13.278 -5.385 5.958 1.00 97.69 72 VAL A CA 1
ATOM 533 C C . VAL A 1 72 ? -14.437 -4.438 6.270 1.00 97.69 72 VAL A C 1
ATOM 535 O O . VAL A 1 72 ? -15.365 -4.314 5.472 1.00 97.69 72 VAL A O 1
ATOM 538 N N . VAL A 1 73 ? -14.355 -3.705 7.384 1.00 98.25 73 VAL A N 1
ATOM 539 C CA . VAL A 1 73 ? -15.352 -2.687 7.761 1.00 98.25 73 VAL A CA 1
ATOM 540 C C . VAL A 1 73 ? -15.428 -1.580 6.703 1.00 98.25 73 VAL A C 1
ATOM 542 O O . VAL A 1 73 ? -16.523 -1.191 6.299 1.00 98.25 73 VAL A O 1
ATOM 545 N N . MET A 1 74 ? -14.282 -1.105 6.201 1.00 98.38 74 MET A N 1
ATOM 546 C CA . MET A 1 74 ? -14.234 -0.117 5.113 1.00 98.38 74 MET A CA 1
ATOM 547 C C . MET A 1 74 ? -14.895 -0.639 3.830 1.00 98.38 74 MET A C 1
ATOM 549 O O . MET A 1 74 ? -15.655 0.093 3.196 1.00 98.38 74 MET A O 1
ATOM 553 N N . GLY A 1 75 ? -14.654 -1.902 3.465 1.00 98.25 75 GLY A N 1
ATOM 554 C CA . GLY A 1 75 ? -15.272 -2.543 2.304 1.00 98.25 75 GLY A CA 1
ATOM 555 C C . GLY A 1 75 ? -16.794 -2.653 2.431 1.00 98.25 75 GLY A C 1
ATOM 556 O O . GLY A 1 75 ? -17.517 -2.329 1.488 1.00 98.25 75 GLY A O 1
ATOM 557 N N . LEU A 1 76 ? -17.294 -3.028 3.611 1.00 98.56 76 LEU A N 1
ATOM 558 C CA . LEU A 1 76 ? -18.731 -3.068 3.901 1.00 98.56 76 LEU A CA 1
ATOM 559 C C . LEU A 1 76 ? -19.369 -1.672 3.851 1.00 98.56 76 LEU A C 1
ATOM 561 O O . LEU A 1 76 ? -20.436 -1.510 3.256 1.00 98.56 76 LEU A O 1
ATOM 565 N N . ALA A 1 77 ? -18.700 -0.650 4.394 1.00 98.62 77 ALA A N 1
ATOM 566 C CA . ALA A 1 77 ? -19.166 0.736 4.317 1.00 98.62 77 ALA A CA 1
ATOM 567 C C . ALA A 1 77 ? -19.227 1.239 2.867 1.00 98.62 77 ALA A C 1
ATOM 569 O O . ALA A 1 77 ? -20.205 1.873 2.466 1.00 98.62 77 ALA A O 1
ATOM 570 N N . ALA A 1 78 ? -18.210 0.928 2.056 1.00 98.56 78 ALA A N 1
ATOM 571 C CA . ALA A 1 78 ? -18.185 1.268 0.636 1.00 98.56 78 ALA A CA 1
ATOM 572 C C . ALA A 1 78 ? -19.314 0.568 -0.137 1.00 98.56 78 ALA A C 1
ATOM 574 O O . ALA A 1 78 ? -19.973 1.190 -0.971 1.00 98.56 78 ALA A O 1
ATOM 575 N N . TRP A 1 79 ? -19.584 -0.702 0.180 1.00 98.50 79 TRP A N 1
ATOM 576 C CA . TRP A 1 79 ? -20.692 -1.450 -0.407 1.00 98.50 79 TRP A CA 1
ATOM 577 C C . TRP A 1 79 ? -22.058 -0.844 -0.065 1.00 98.50 79 TRP A C 1
ATOM 579 O O . TRP A 1 79 ? -22.908 -0.686 -0.943 1.00 98.50 79 TRP A O 1
ATOM 589 N N . GLN A 1 80 ? -22.269 -0.457 1.193 1.00 98.50 80 GLN A N 1
ATOM 590 C CA . GLN A 1 80 ? -23.497 0.220 1.604 1.00 98.50 80 GLN A CA 1
ATOM 591 C C . GLN A 1 80 ? -23.635 1.595 0.935 1.00 98.50 80 GLN A C 1
ATOM 593 O O . GLN A 1 80 ? -24.693 1.906 0.391 1.00 98.50 80 GLN A O 1
ATOM 598 N N . SER A 1 81 ? -22.552 2.375 0.893 1.00 98.69 81 SER A N 1
ATOM 599 C CA . SER A 1 81 ? -22.493 3.674 0.213 1.00 98.69 81 SER A CA 1
ATOM 600 C C . SER A 1 81 ? -22.904 3.574 -1.257 1.00 98.69 81 SER A C 1
ATOM 602 O O . SER A 1 81 ? -23.753 4.339 -1.716 1.00 98.69 81 SER A O 1
ATOM 604 N N . HIS A 1 82 ? -22.386 2.575 -1.980 1.00 98.50 82 HIS A N 1
ATOM 605 C CA . HIS A 1 82 ? -22.752 2.326 -3.374 1.00 98.50 82 HIS A CA 1
ATOM 606 C C . HIS A 1 82 ? -24.261 2.091 -3.555 1.00 98.50 82 HIS A C 1
ATOM 608 O O . HIS A 1 82 ? -24.858 2.602 -4.500 1.00 98.50 82 HIS A O 1
ATOM 614 N N . ARG A 1 83 ? -24.890 1.346 -2.639 1.00 98.50 83 ARG A N 1
ATOM 615 C CA . ARG A 1 83 ? -26.319 0.999 -2.710 1.00 98.50 83 ARG A CA 1
ATOM 616 C C . ARG A 1 83 ? -27.243 2.140 -2.302 1.00 98.50 83 ARG A C 1
ATOM 618 O O . ARG A 1 83 ? -28.340 2.252 -2.837 1.00 98.50 83 ARG A O 1
ATOM 625 N N . GLU A 1 84 ? -26.824 2.946 -1.334 1.00 98.31 84 GLU A N 1
ATOM 626 C CA . GLU A 1 84 ? -27.628 4.045 -0.790 1.00 98.31 84 GLU A CA 1
ATOM 627 C C . GLU A 1 84 ? -27.339 5.387 -1.473 1.00 98.31 84 GLU A C 1
ATOM 629 O O . GLU A 1 84 ? -28.029 6.370 -1.209 1.00 98.31 84 GLU A O 1
ATOM 634 N N . ASN A 1 85 ? -26.333 5.435 -2.353 1.00 98.38 85 ASN A N 1
ATOM 635 C CA . ASN A 1 85 ? -25.875 6.641 -3.037 1.00 98.38 85 ASN A CA 1
ATOM 636 C C . ASN A 1 85 ? -25.589 7.800 -2.062 1.00 98.38 85 ASN A C 1
ATOM 638 O O . ASN A 1 85 ? -25.927 8.958 -2.316 1.00 98.38 85 ASN A O 1
ATOM 642 N N . ARG A 1 86 ? -24.980 7.479 -0.914 1.00 98.50 86 ARG A N 1
ATOM 643 C CA . ARG A 1 86 ? -24.572 8.454 0.104 1.00 98.50 86 ARG A CA 1
ATOM 644 C C . ARG A 1 86 ? -23.292 8.015 0.814 1.00 98.50 86 ARG A C 1
ATOM 646 O O . ARG A 1 86 ? -23.054 6.817 0.942 1.00 98.50 86 ARG A O 1
ATOM 653 N N . PRO A 1 87 ? -22.511 8.950 1.376 1.00 98.38 87 PRO A N 1
ATOM 654 C CA . PRO A 1 87 ? -21.444 8.604 2.306 1.00 98.38 87 PRO A CA 1
ATOM 655 C C . PRO A 1 87 ? -21.973 7.833 3.526 1.00 98.38 87 PRO A C 1
ATOM 657 O O . PRO A 1 87 ? -23.025 8.168 4.081 1.00 98.38 87 PRO A O 1
ATOM 660 N N . VAL A 1 88 ? -21.205 6.834 3.964 1.00 98.50 88 VAL A N 1
ATOM 661 C CA . VAL A 1 88 ? -21.483 6.000 5.142 1.00 98.50 88 VAL A CA 1
ATOM 662 C C . VAL A 1 88 ? -20.299 6.112 6.097 1.00 98.50 88 VAL A C 1
ATOM 664 O O . VAL A 1 88 ? -19.150 5.896 5.703 1.00 98.50 88 VAL A O 1
ATOM 667 N N . LYS A 1 89 ? -20.557 6.483 7.353 1.00 98.19 89 LYS A N 1
ATOM 668 C CA . LYS A 1 89 ? -19.535 6.504 8.405 1.00 98.19 89 LYS A CA 1
ATOM 669 C C . LYS A 1 89 ? -19.202 5.077 8.818 1.00 98.19 89 LYS A C 1
ATOM 671 O O . LYS A 1 89 ? -20.088 4.241 8.935 1.00 98.19 89 LYS A O 1
ATOM 676 N N . LEU A 1 90 ? -17.942 4.820 9.166 1.00 97.44 90 LEU A N 1
ATOM 677 C CA . LEU A 1 90 ? -17.536 3.496 9.655 1.00 97.44 90 LEU A CA 1
ATOM 678 C C . LEU A 1 90 ? -18.288 3.072 10.927 1.00 97.44 90 LEU A C 1
ATOM 680 O O . LEU A 1 90 ? -18.489 1.886 11.140 1.00 97.44 90 LEU A O 1
ATOM 684 N N . SER A 1 91 ? -18.754 4.026 11.740 1.00 97.31 91 SER A N 1
ATOM 685 C CA . SER A 1 91 ? -19.586 3.758 12.923 1.00 97.31 91 SER A CA 1
ATOM 686 C C . SER A 1 91 ? -20.978 3.198 12.602 1.00 97.31 91 SER A C 1
ATOM 688 O O . SER A 1 91 ? -21.692 2.812 13.519 1.00 97.31 91 SER A O 1
ATOM 690 N N . GLU A 1 92 ? -21.397 3.210 11.334 1.00 97.56 92 GLU A N 1
ATOM 691 C CA . GLU A 1 92 ? -22.653 2.604 10.873 1.00 97.56 92 GLU A CA 1
ATOM 692 C C . GLU A 1 92 ? -22.493 1.101 10.567 1.00 97.56 92 GLU A C 1
ATOM 694 O O . GLU A 1 92 ? -23.493 0.405 10.419 1.00 97.56 92 GLU A O 1
ATOM 699 N N . ILE A 1 93 ? -21.255 0.591 10.496 1.00 96.38 93 ILE A N 1
ATOM 700 C CA . ILE A 1 93 ? -20.943 -0.817 10.221 1.00 96.38 93 ILE A CA 1
ATOM 701 C C . ILE A 1 93 ? -20.559 -1.525 11.527 1.00 96.38 93 ILE A C 1
ATOM 703 O O . ILE A 1 93 ? -19.637 -1.095 12.223 1.00 96.38 93 ILE A O 1
ATOM 707 N N . ALA A 1 94 ? -21.269 -2.613 11.842 1.00 77.62 94 ALA A N 1
ATOM 708 C CA . ALA A 1 94 ? -21.034 -3.457 13.019 1.00 77.62 94 ALA A CA 1
ATOM 709 C C . ALA A 1 94 ? -19.794 -4.361 12.859 1.00 77.62 94 ALA A C 1
ATOM 711 O O . ALA A 1 94 ? -19.649 -4.975 11.779 1.00 77.62 94 ALA A O 1
#

Secondary structure (DSSP, 8-state):
-EEETTEEE--PPP-S---EEE-SS-EEEPPPP-SHHHHHHHHHHHHHHHHHHHHHTTPPPSS-HHHHHHHHHHHHHHHHHHHHTS---GGG--

Solvent-accessible surface area (backbone atoms only — not comparable to full-atom values): 5971 Å² total; per-residue (Å²): 115,51,78,55,100,90,47,75,52,73,80,77,83,60,46,89,53,86,64,70,48,78,60,99,89,45,79,46,67,59,62,59,56,85,48,67,62,82,67,36,47,70,54,54,51,52,51,52,50,51,49,50,52,15,63,78,66,78,47,80,59,96,73,50,74,64,67,59,50,53,57,54,47,50,52,53,29,52,53,50,18,68,75,69,75,44,94,56,59,68,88,79,53,134

Radius of gyration: 20.32 Å; Cα contacts (8 Å, |Δi|>4): 63; chains: 1; bounding box: 40×36×58 Å